Protein AF-A0A643CKT7-F1 (afdb_monomer_lite)

InterPro domains:
  IPR000795 Translational (tr)-type GTP-binding domain [PF00009] (6-33)
  IPR027417 P-loop containing nucleoside triphosphate hydrolase [G3DSA:3.40.50.300] (1-39)
  IPR027417 P-loop containing nucleoside triphosphate hydrolase [SSF52540] (2-37)
  IPR050055 Elongation factor Tu GTPase [PTHR43721] (3-34)

pLDDT: mean 88.28, std 14.63, range [50.53, 98.38]

Secondary structure (DSSP, 8-state):
---------------STTS-HHHHHHHHHHHHHHHHS--

Radius of gyration: 13.82 Å; chains: 1; bounding box: 30×21×34 Å

Fol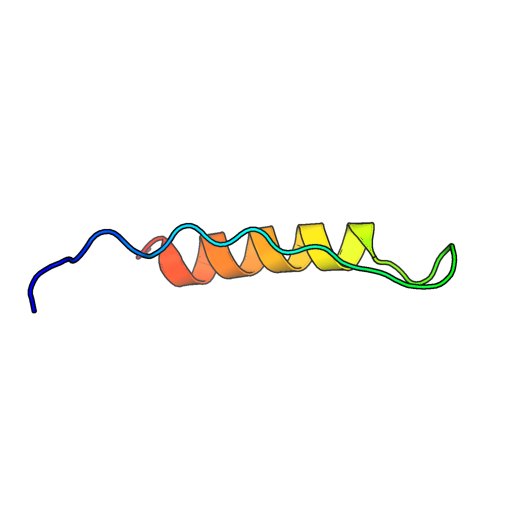dseek 3Di:
DDCDPDDDDDDAFDDDPPPCRVVVVVVVVVVCCVVPVPD

Sequence (39 aa):
MTEGRKPHINVGTIGHVDHGKTTLTAALTTVLTRRLSGA

Structure (mmCIF, N/CA/C/O backbone):
data_AF-A0A643CKT7-F1
#
_entry.id   AF-A0A643CKT7-F1
#
loop_
_atom_site.group_PDB
_atom_site.id
_atom_site.type_symbol
_atom_site.label_atom_id
_atom_site.label_alt_id
_atom_site.label_comp_id
_atom_site.label_asym_id
_atom_site.label_entity_id
_atom_site.label_seq_id
_atom_site.pdbx_PDB_ins_code
_atom_site.Cartn_x
_atom_site.Cartn_y
_atom_site.Cartn_z
_atom_site.occupancy
_atom_site.B_iso_or_equiv
_atom_site.auth_seq_id
_atom_site.auth_comp_id
_atom_site.auth_asym_id
_atom_site.auth_atom_id
_atom_site.pdbx_PDB_model_num
ATOM 1 N N . MET A 1 1 ? -14.052 7.073 25.194 1.00 52.81 1 MET A N 1
ATOM 2 C CA . MET A 1 1 ? -12.879 7.416 24.364 1.00 52.81 1 MET A CA 1
ATOM 3 C C . MET A 1 1 ? -13.415 8.174 23.170 1.00 52.81 1 MET A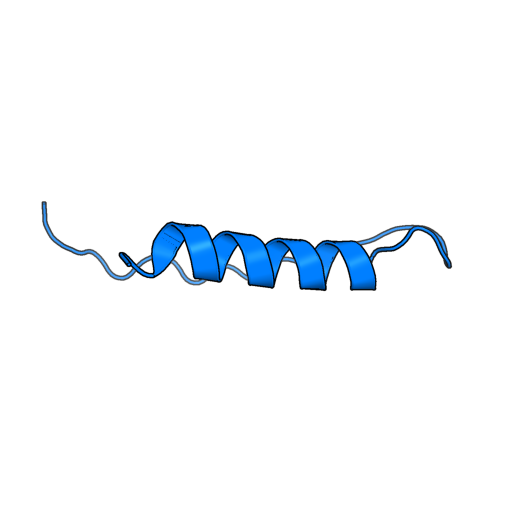 C 1
ATOM 5 O O . MET A 1 1 ? -14.037 7.562 22.318 1.00 52.81 1 MET A O 1
ATOM 9 N N . THR A 1 2 ? -13.364 9.502 23.200 1.00 50.53 2 THR A N 1
ATOM 10 C CA . THR A 1 2 ? -13.994 10.331 22.168 1.00 50.53 2 THR A CA 1
ATOM 11 C C . THR A 1 2 ? -13.277 10.116 20.839 1.00 50.53 2 THR A C 1
ATOM 13 O O . THR A 1 2 ? -12.054 10.207 20.752 1.00 50.53 2 THR A O 1
ATOM 16 N N . GLU A 1 3 ? -14.047 9.758 19.818 1.00 58.00 3 GLU A N 1
ATOM 17 C CA . GLU A 1 3 ? -13.588 9.428 18.473 1.00 58.00 3 GLU A CA 1
ATOM 18 C C . GLU A 1 3 ? -13.191 10.721 17.745 1.00 58.00 3 GLU A C 1
ATOM 20 O O . GLU A 1 3 ? -13.904 11.257 16.902 1.00 58.00 3 GLU A O 1
ATOM 25 N N . GLY A 1 4 ? -12.059 11.300 18.153 1.00 66.50 4 GLY A N 1
ATOM 26 C CA . GLY A 1 4 ? -11.448 12.411 17.440 1.00 66.50 4 GLY A CA 1
ATOM 27 C C . GLY A 1 4 ? -11.129 11.959 16.019 1.00 66.50 4 GLY A C 1
ATOM 28 O O . GLY A 1 4 ? -10.490 10.921 15.835 1.00 66.50 4 GLY A O 1
ATOM 29 N N . ARG A 1 5 ? -11.599 12.715 15.018 1.00 70.06 5 ARG A N 1
ATOM 30 C CA . ARG A 1 5 ? -11.336 12.476 13.591 1.00 70.06 5 ARG A CA 1
ATOM 31 C C . ARG A 1 5 ? -9.866 12.097 13.416 1.00 70.06 5 ARG A C 1
ATOM 33 O O . ARG A 1 5 ? -8.991 12.928 13.657 1.00 70.06 5 ARG A O 1
ATOM 40 N N . LYS A 1 6 ? -9.603 10.841 13.037 1.00 78.19 6 LYS A N 1
ATOM 41 C CA . LYS A 1 6 ? -8.235 10.354 12.825 1.00 78.19 6 LYS A CA 1
ATOM 42 C C . LYS A 1 6 ? -7.520 11.342 11.894 1.00 78.19 6 LYS A C 1
ATOM 44 O O . LYS A 1 6 ? -8.114 11.728 10.880 1.00 78.19 6 LYS A O 1
ATOM 49 N N . PRO A 1 7 ? -6.299 11.792 12.230 1.00 89.12 7 PRO A N 1
ATOM 50 C CA . PRO A 1 7 ? -5.578 12.721 11.378 1.00 89.12 7 PRO A CA 1
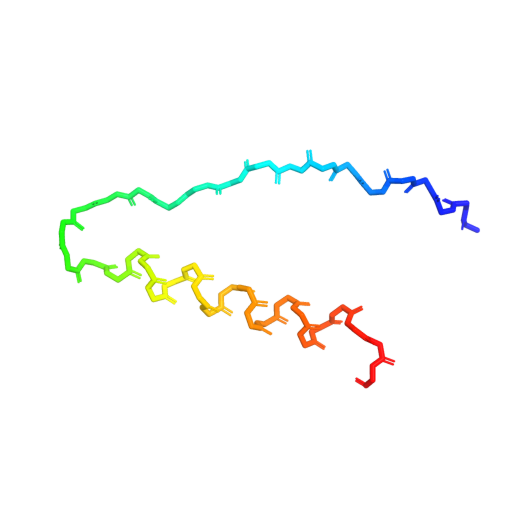ATOM 51 C C . PRO A 1 7 ? -5.389 12.090 9.995 1.00 89.12 7 PRO A C 1
ATOM 53 O O . PRO A 1 7 ? -4.987 10.932 9.880 1.00 89.12 7 PRO A O 1
ATOM 56 N N . HIS A 1 8 ? -5.719 12.842 8.946 1.00 90.81 8 HIS A N 1
ATOM 57 C CA . HIS A 1 8 ? -5.499 12.408 7.573 1.00 90.81 8 HIS A CA 1
ATOM 58 C C . HIS A 1 8 ? -4.044 12.679 7.203 1.00 90.81 8 HIS A C 1
ATOM 60 O O . HIS A 1 8 ? -3.627 13.835 7.138 1.00 90.81 8 HIS A O 1
ATOM 66 N N . ILE A 1 9 ? -3.280 11.615 6.978 1.00 93.88 9 ILE A N 1
ATOM 67 C CA . ILE A 1 9 ? -1.853 11.689 6.675 1.00 93.88 9 ILE A CA 1
ATOM 68 C C . ILE A 1 9 ? -1.610 11.126 5.277 1.00 93.88 9 ILE A C 1
ATOM 70 O O . ILE A 1 9 ? -2.061 10.026 4.962 1.00 93.88 9 ILE A O 1
ATOM 74 N N . ASN A 1 10 ? -0.856 11.865 4.465 1.00 94.25 10 ASN A N 1
ATOM 75 C CA . ASN A 1 10 ? -0.388 11.405 3.162 1.00 94.25 10 ASN A CA 1
ATOM 76 C C . ASN A 1 10 ? 0.984 10.743 3.319 1.00 94.25 10 ASN A 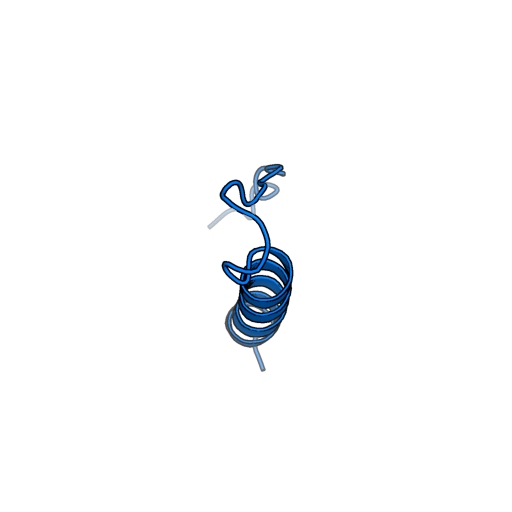C 1
ATOM 78 O O . ASN A 1 10 ? 1.880 11.317 3.937 1.00 94.25 10 ASN A O 1
ATOM 82 N N . VAL A 1 11 ? 1.159 9.559 2.736 1.00 94.06 11 VAL A N 1
ATOM 83 C CA . VAL A 1 11 ? 2.423 8.811 2.751 1.00 94.06 11 VAL A CA 1
ATOM 84 C C . VAL A 1 11 ? 2.751 8.296 1.353 1.00 94.06 11 VAL A C 1
ATOM 86 O O . VAL A 1 11 ? 1.850 7.979 0.578 1.00 94.06 11 VAL A O 1
ATOM 89 N N . GLY A 1 12 ? 4.042 8.207 1.033 1.00 95.44 12 GLY A N 1
ATOM 90 C CA . GLY A 1 12 ? 4.536 7.698 -0.246 1.00 95.44 12 GLY A CA 1
ATOM 91 C C . GLY A 1 12 ? 5.728 6.761 -0.064 1.00 95.44 12 GLY A C 1
ATOM 92 O O . GLY A 1 12 ? 6.443 6.837 0.934 1.00 95.44 12 GLY A O 1
ATOM 93 N N . THR A 1 13 ? 5.940 5.874 -1.035 1.00 97.12 13 THR A N 1
ATOM 94 C CA . THR A 1 13 ? 7.085 4.956 -1.097 1.00 97.12 13 THR A CA 1
ATOM 95 C C . THR A 1 13 ? 8.101 5.460 -2.130 1.00 97.12 13 THR A C 1
ATOM 97 O O . THR A 1 13 ? 7.742 5.792 -3.258 1.00 97.12 13 THR A O 1
ATOM 100 N N . ILE A 1 14 ? 9.384 5.526 -1.760 1.00 97.25 14 ILE A N 1
ATOM 101 C CA . ILE A 1 14 ? 10.492 6.008 -2.614 1.00 97.25 14 ILE A CA 1
ATOM 102 C C . ILE A 1 14 ? 11.567 4.925 -2.792 1.00 97.25 14 ILE A C 1
ATOM 104 O O . ILE A 1 14 ? 11.612 3.974 -2.016 1.00 97.25 14 ILE A O 1
ATOM 108 N N . GLY A 1 15 ? 12.418 5.039 -3.821 1.00 97.25 15 GLY A N 1
ATOM 109 C CA . GLY A 1 15 ? 13.508 4.083 -4.092 1.00 97.25 15 GLY A CA 1
ATOM 110 C C . GLY A 1 15 ? 13.707 3.722 -5.571 1.00 97.25 15 GLY A C 1
ATOM 111 O O . GLY A 1 15 ? 12.920 4.120 -6.434 1.00 97.25 15 GLY A O 1
ATOM 112 N N . HIS A 1 16 ? 14.751 2.936 -5.856 1.00 98.00 16 HIS A N 1
ATOM 113 C CA . HIS A 1 16 ? 15.151 2.516 -7.209 1.00 98.00 16 HIS A CA 1
ATOM 114 C C . HIS A 1 16 ? 14.043 1.750 -7.952 1.00 98.00 16 HIS A C 1
ATOM 116 O O . HIS A 1 16 ? 13.140 1.186 -7.322 1.00 98.00 16 HIS A O 1
ATOM 122 N N . VAL A 1 17 ? 14.066 1.778 -9.289 1.00 97.88 17 VAL A N 1
ATOM 123 C CA . VAL A 1 17 ? 13.123 1.028 -10.138 1.00 97.88 17 VAL A CA 1
ATOM 124 C C . VAL A 1 17 ? 13.148 -0.466 -9.775 1.00 97.88 17 VAL A C 1
ATOM 126 O O . VAL A 1 17 ? 14.120 -0.953 -9.211 1.00 97.88 17 VAL A O 1
ATOM 129 N N . ASP A 1 18 ? 12.024 -1.156 -9.955 1.00 97.56 18 ASP A N 1
ATOM 130 C CA . ASP A 1 18 ? 11.851 -2.592 -9.665 1.00 97.56 18 ASP A CA 1
ATOM 131 C C . ASP A 1 18 ? 12.022 -3.059 -8.206 1.00 97.56 18 ASP A C 1
ATOM 133 O O . ASP A 1 18 ? 11.773 -4.217 -7.892 1.00 97.56 18 ASP A O 1
ATOM 137 N N . HIS A 1 19 ? 12.277 -2.158 -7.253 1.00 98.31 19 HIS A N 1
ATOM 138 C CA . HIS A 1 19 ? 12.326 -2.491 -5.817 1.00 98.31 19 HIS A CA 1
ATOM 139 C C . HIS A 1 19 ? 10.937 -2.652 -5.159 1.00 98.31 19 HIS A C 1
ATOM 141 O O . HIS A 1 19 ? 10.796 -2.567 -3.942 1.00 98.31 19 HIS A O 1
ATOM 147 N N . GLY A 1 20 ? 9.874 -2.825 -5.950 1.00 98.25 20 GLY A N 1
ATOM 148 C CA . GLY A 1 20 ? 8.556 -3.192 -5.422 1.00 98.25 20 GLY A CA 1
ATOM 149 C C . GLY A 1 20 ? 7.794 -2.097 -4.665 1.00 98.25 20 GLY A C 1
ATOM 150 O O . GLY A 1 20 ? 6.910 -2.419 -3.880 1.00 98.25 20 GLY A O 1
ATOM 151 N N . LYS A 1 21 ? 8.068 -0.807 -4.898 1.00 98.38 21 LYS A N 1
ATOM 152 C CA . LYS A 1 21 ? 7.353 0.319 -4.249 1.00 98.38 21 LYS A CA 1
ATOM 153 C C . LYS A 1 21 ? 5.828 0.243 -4.410 1.00 98.38 21 LYS A C 1
ATOM 155 O O . LYS A 1 21 ? 5.101 0.382 -3.431 1.00 98.38 21 LYS A O 1
ATOM 160 N N . THR A 1 22 ? 5.351 -0.031 -5.627 1.00 98.06 22 THR A N 1
ATOM 161 C CA . THR A 1 22 ? 3.919 -0.208 -5.933 1.00 98.06 22 THR A CA 1
ATOM 162 C C . THR A 1 22 ? 3.342 -1.432 -5.223 1.00 98.06 22 THR A C 1
ATOM 164 O O . THR A 1 22 ? 2.271 -1.351 -4.625 1.00 98.06 22 THR A O 1
ATOM 167 N N . THR A 1 23 ? 4.080 -2.546 -5.231 1.00 98.31 23 THR A N 1
ATOM 168 C CA . THR A 1 23 ? 3.705 -3.786 -4.537 1.00 98.31 23 THR A CA 1
ATOM 169 C C . THR A 1 23 ? 3.580 -3.563 -3.033 1.00 98.31 23 THR A C 1
ATOM 171 O O . THR A 1 23 ? 2.603 -3.993 -2.424 1.00 98.31 23 THR A O 1
ATOM 174 N N . LEU A 1 24 ? 4.532 -2.838 -2.440 1.00 98.25 24 LEU A N 1
ATOM 175 C CA . LEU A 1 24 ? 4.526 -2.493 -1.023 1.00 98.25 24 LEU A CA 1
ATOM 176 C C . LEU A 1 24 ? 3.315 -1.628 -0.670 1.00 98.25 24 LEU A C 1
ATOM 178 O O . LEU A 1 24 ? 2.615 -1.940 0.291 1.00 98.25 24 LEU A O 1
ATOM 182 N N . THR A 1 25 ? 3.029 -0.590 -1.460 1.00 97.62 25 THR A N 1
ATOM 183 C CA . THR A 1 25 ? 1.849 0.261 -1.256 1.00 97.62 25 THR A CA 1
ATOM 184 C C . THR A 1 25 ? 0.553 -0.557 -1.316 1.00 97.62 25 THR A C 1
ATOM 186 O O . THR A 1 25 ? -0.273 -0.447 -0.412 1.00 97.62 25 THR A O 1
ATOM 189 N N . ALA A 1 26 ? 0.392 -1.441 -2.308 1.00 98.06 26 ALA A N 1
ATOM 190 C CA . ALA A 1 26 ? -0.796 -2.291 -2.437 1.00 98.06 26 ALA A CA 1
ATOM 191 C C . ALA A 1 26 ? -0.967 -3.275 -1.260 1.00 98.06 26 ALA A C 1
ATOM 193 O O . ALA A 1 26 ? -2.078 -3.470 -0.751 1.00 98.06 26 ALA A O 1
ATOM 194 N N . ALA A 1 27 ? 0.134 -3.873 -0.791 1.00 97.88 27 ALA A N 1
ATOM 195 C CA . ALA A 1 27 ? 0.128 -4.765 0.364 1.00 97.88 27 ALA A CA 1
ATOM 196 C C . ALA A 1 27 ? -0.261 -4.023 1.654 1.00 97.88 27 ALA A C 1
ATOM 198 O O . ALA A 1 27 ? -1.093 -4.516 2.418 1.00 97.88 27 ALA A O 1
ATOM 199 N N . LEU A 1 28 ? 0.278 -2.817 1.867 1.00 97.06 28 LEU A N 1
ATOM 200 C CA . LEU A 1 28 ? -0.058 -1.960 3.008 1.00 97.06 28 LEU A CA 1
ATOM 201 C C . LEU A 1 28 ? -1.547 -1.609 3.033 1.00 97.06 28 LEU A C 1
ATOM 203 O O . LEU A 1 28 ? -2.192 -1.807 4.063 1.00 97.06 28 LEU A O 1
ATOM 207 N N . THR A 1 29 ? -2.112 -1.166 1.904 1.00 95.38 29 THR A N 1
ATOM 208 C CA . THR A 1 29 ? -3.552 -0.883 1.792 1.00 95.38 29 THR A CA 1
ATOM 209 C C . THR A 1 29 ? -4.381 -2.115 2.147 1.00 95.38 29 THR A C 1
ATOM 211 O O . THR A 1 29 ? -5.271 -2.034 2.990 1.00 95.38 29 THR A O 1
ATOM 214 N N . THR A 1 30 ? -4.039 -3.279 1.588 1.00 96.69 30 THR A N 1
ATOM 215 C CA . THR A 1 30 ? -4.764 -4.535 1.838 1.00 96.69 30 THR A CA 1
ATOM 216 C C . THR A 1 30 ? -4.742 -4.928 3.317 1.00 96.69 30 THR A C 1
ATOM 218 O O . THR A 1 30 ? -5.777 -5.274 3.891 1.00 96.69 30 THR A O 1
ATOM 221 N N . VAL A 1 31 ? -3.571 -4.875 3.958 1.00 96.19 31 VAL A N 1
ATOM 222 C CA . VAL A 1 31 ? -3.406 -5.261 5.367 1.00 96.19 31 VAL A CA 1
ATOM 223 C C . VAL A 1 31 ? -4.124 -4.292 6.300 1.00 96.19 31 VAL A C 1
ATOM 225 O O . VAL A 1 31 ? -4.788 -4.739 7.232 1.00 96.19 31 VAL A O 1
ATOM 228 N N . LEU A 1 32 ? -4.013 -2.982 6.067 1.00 93.25 32 LEU A N 1
ATOM 229 C CA . LEU A 1 32 ? -4.668 -1.978 6.908 1.00 93.25 32 LEU A CA 1
ATOM 230 C C . LEU A 1 32 ? -6.187 -2.062 6.801 1.00 93.25 32 LEU A C 1
ATOM 232 O O . LEU A 1 32 ? -6.854 -2.038 7.834 1.00 93.25 32 LEU A O 1
ATOM 236 N N . THR A 1 33 ? -6.727 -2.242 5.591 1.00 93.38 33 THR A N 1
ATOM 237 C CA . THR A 1 33 ? -8.158 -2.499 5.409 1.00 93.38 33 THR A CA 1
ATOM 238 C C . THR A 1 33 ? -8.572 -3.718 6.218 1.00 93.38 33 THR A C 1
ATOM 240 O O . THR A 1 33 ? -9.476 -3.596 7.035 1.00 93.38 33 THR A O 1
ATOM 243 N N . ARG A 1 34 ? -7.877 -4.857 6.092 1.00 94.44 34 ARG A N 1
ATOM 244 C CA . ARG A 1 34 ? -8.204 -6.080 6.848 1.00 94.44 34 ARG A CA 1
ATOM 245 C C . ARG A 1 34 ? -8.129 -5.893 8.365 1.00 94.44 34 ARG A C 1
ATOM 247 O O . ARG A 1 34 ? -9.005 -6.359 9.071 1.00 94.44 34 ARG A O 1
ATOM 254 N N . ARG A 1 35 ? -7.100 -5.215 8.879 1.00 92.31 35 ARG A N 1
ATOM 255 C CA . ARG A 1 35 ? -6.897 -5.054 10.331 1.00 92.31 35 ARG A CA 1
ATOM 256 C C . ARG A 1 35 ? -7.865 -4.071 10.982 1.00 92.31 35 ARG A C 1
ATOM 258 O O . ARG A 1 35 ? -8.147 -4.205 12.166 1.00 92.31 35 ARG A O 1
ATOM 265 N N . LEU A 1 36 ? -8.303 -3.052 10.247 1.00 87.88 36 LEU A N 1
ATOM 266 C CA . LEU A 1 36 ? -9.084 -1.944 10.803 1.00 87.88 36 LEU A CA 1
ATOM 267 C C . LEU A 1 36 ? -10.582 -2.038 10.495 1.00 87.88 36 LEU A C 1
ATOM 269 O O . LEU A 1 36 ? -11.344 -1.267 11.070 1.00 87.88 36 LEU A O 1
ATOM 273 N N . SER A 1 37 ? -11.011 -2.941 9.607 1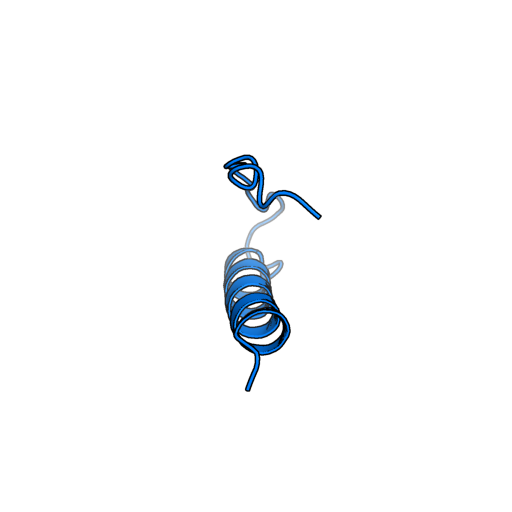.00 77.44 37 SER A N 1
ATOM 274 C CA . SER A 1 37 ? -12.422 -3.070 9.207 1.00 77.44 37 SER A CA 1
ATOM 275 C C . SER A 1 37 ? -13.311 -3.822 10.205 1.00 77.44 37 SER A C 1
ATOM 277 O O . SER A 1 37 ? -14.512 -3.898 9.975 1.00 77.44 37 SER A O 1
ATOM 279 N N . GLY A 1 38 ? -12.782 -4.287 11.343 1.00 63.72 38 GLY A N 1
ATOM 280 C CA . GLY A 1 38 ? -13.601 -4.750 12.473 1.00 63.72 38 GLY A CA 1
ATOM 281 C C . GLY A 1 38 ? -14.479 -5.980 12.203 1.00 63.72 38 GLY A C 1
ATOM 282 O O . GLY A 1 38 ? -15.442 -6.182 12.940 1.00 63.72 38 GLY A O 1
ATOM 283 N N . ALA A 1 39 ? -14.156 -6.772 11.177 1.00 53.53 39 ALA A N 1
ATOM 284 C CA . ALA A 1 39 ? -14.716 -8.102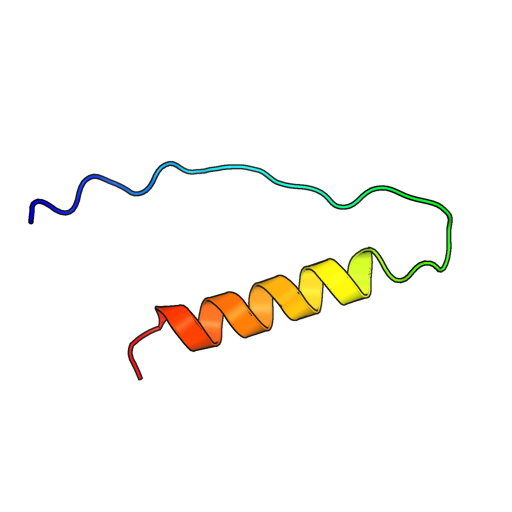 10.931 1.00 53.53 39 ALA A CA 1
ATOM 285 C C . ALA A 1 39 ? -13.716 -9.190 11.342 1.00 53.53 39 ALA A C 1
ATOM 287 O O . ALA A 1 39 ? -12.500 -8.980 11.112 1.00 53.53 39 ALA A O 1
#

Organism: Anaplasma marginale (NCBI:txid770)